Protein AF-A0A538HRR6-F1 (afdb_monomer)

Secondary structure (DSSP, 8-state):
-PPPPHHHHHHHHHHHHHHHTT-GGGTGGGEEEEEEEEETTEEEEGGGHHHHHHHHHHHEEEEEEEEEEEEE-TTSSEEEEEEEEEEEETTT--EEEEEEEEEEEEETTEEEEEEEEE-GGGSTTS--

Nearest PDB structures (foldseek):
  5yqt-assembly2_B  TM=8.030E-01  e=3.059E-08  Rhodococcus erythropolis
  4xdw-assembly2_F  TM=8.080E-01  e=3.454E-08  Rhodococcus erythropolis
  5jpu-assembly1_B  TM=8.182E-01  e=3.900E-08  Rhodococcus erythropolis
  7f11-assembly1_B  TM=7.559E-01  e=1.036E-06  Aspergillus novofumigatus
  3grd-assembly1_B  TM=8.374E-01  e=4.187E-06  Bacillus cereus ATCC 10987

Mean predicted aligned error: 3.14 Å

Structure (mmCIF, N/CA/C/O backbone):
data_AF-A0A538HRR6-F1
#
_entry.id   AF-A0A538HRR6-F1
#
loop_
_atom_site.group_PDB
_atom_site.id
_atom_site.type_symbol
_atom_site.label_atom_id
_atom_site.label_alt_id
_atom_site.label_comp_id
_atom_site.label_asym_id
_atom_site.label_entity_id
_atom_site.label_seq_id
_atom_site.pdbx_PDB_ins_code
_atom_site.Cartn_x
_atom_site.Cartn_y
_atom_site.Cartn_z
_atom_site.occupancy
_atom_site.B_iso_or_equiv
_atom_site.auth_seq_id
_atom_site.auth_comp_id
_atom_site.auth_asym_id
_atom_site.auth_atom_id
_atom_site.pdbx_PDB_model_num
ATOM 1 N N . MET A 1 1 ? -5.800 20.931 14.923 1.00 47.25 1 MET A N 1
ATOM 2 C CA . MET A 1 1 ? -5.460 19.724 14.147 1.00 47.25 1 MET A CA 1
ATOM 3 C C . MET A 1 1 ? -4.913 18.740 15.154 1.00 47.25 1 MET A C 1
ATOM 5 O O . MET A 1 1 ? -4.005 19.128 15.873 1.00 47.25 1 MET A O 1
ATOM 9 N N . SER A 1 2 ? -5.548 17.582 15.332 1.00 56.97 2 SER A N 1
ATOM 10 C CA . SER A 1 2 ? -4.973 16.547 16.198 1.00 56.97 2 SER A CA 1
ATOM 11 C C . SER A 1 2 ? -3.734 15.999 15.504 1.00 56.97 2 SER A C 1
ATOM 13 O O . SER A 1 2 ? -3.811 15.696 14.314 1.00 56.97 2 SER A O 1
ATOM 15 N N . ASP A 1 3 ? -2.624 15.889 16.227 1.00 85.25 3 ASP A N 1
ATOM 16 C CA . ASP A 1 3 ? -1.460 15.148 15.750 1.00 85.25 3 ASP A CA 1
ATOM 17 C C . ASP A 1 3 ? -1.881 13.693 15.488 1.00 85.25 3 ASP A C 1
ATOM 19 O O . ASP A 1 3 ? -2.652 13.112 16.264 1.00 85.25 3 ASP A O 1
ATOM 23 N N . VAL A 1 4 ? -1.428 13.120 14.371 1.00 94.06 4 VAL A N 1
ATOM 24 C CA . VAL A 1 4 ? -1.672 11.708 14.049 1.00 94.06 4 VAL A CA 1
ATOM 25 C C . VAL A 1 4 ? -0.948 10.847 15.091 1.00 94.06 4 VAL A C 1
ATOM 27 O O . VAL A 1 4 ? 0.241 11.067 15.327 1.00 94.06 4 VAL A O 1
ATOM 30 N N . PRO A 1 5 ? -1.619 9.869 15.728 1.00 95.12 5 PRO A N 1
ATOM 31 C CA . PRO A 1 5 ? -0.979 8.993 16.702 1.00 95.12 5 PRO A CA 1
ATOM 32 C C . PRO A 1 5 ? 0.222 8.244 16.111 1.00 95.12 5 PRO A C 1
ATOM 34 O O . PRO A 1 5 ? 0.151 7.736 14.993 1.00 95.12 5 PRO A O 1
ATOM 37 N N . GLN A 1 6 ? 1.298 8.101 16.891 1.00 95.81 6 GLN A N 1
ATOM 38 C CA . GLN A 1 6 ? 2.522 7.420 16.446 1.00 95.81 6 GLN A CA 1
ATOM 39 C C . GLN A 1 6 ? 2.259 5.985 15.966 1.00 95.81 6 GLN A C 1
ATOM 41 O O . GLN A 1 6 ? 2.827 5.564 14.971 1.00 95.81 6 GLN A O 1
ATOM 46 N N . GLU A 1 7 ? 1.342 5.258 16.608 1.00 96.25 7 GLU A N 1
ATOM 47 C CA . GLU A 1 7 ? 0.948 3.900 16.204 1.00 96.25 7 GLU A CA 1
ATOM 48 C C . GLU A 1 7 ? 0.404 3.818 14.765 1.00 96.25 7 GLU A C 1
ATOM 50 O O . GLU A 1 7 ? 0.623 2.816 14.085 1.00 96.25 7 GLU A O 1
ATOM 55 N N . ILE A 1 8 ? -0.259 4.880 14.287 1.00 98.06 8 ILE A N 1
ATOM 56 C CA . ILE A 1 8 ? -0.747 4.986 12.907 1.00 98.06 8 ILE A CA 1
ATOM 57 C C . ILE A 1 8 ? 0.422 5.263 11.966 1.00 98.06 8 ILE A C 1
ATOM 59 O O . ILE A 1 8 ? 0.532 4.614 10.931 1.00 98.06 8 ILE A O 1
ATOM 63 N N . LEU A 1 9 ? 1.322 6.176 12.337 1.00 97.88 9 LEU A N 1
ATOM 64 C CA . LEU A 1 9 ? 2.524 6.459 11.546 1.00 97.88 9 LEU A CA 1
ATOM 65 C C . LEU A 1 9 ? 3.407 5.211 11.407 1.00 97.88 9 LEU A C 1
ATOM 67 O O . LEU A 1 9 ? 3.881 4.913 10.314 1.00 97.88 9 LEU A O 1
ATOM 71 N N . ASP A 1 10 ? 3.562 4.444 12.485 1.00 98.19 10 ASP A N 1
ATOM 72 C CA . ASP A 1 10 ? 4.335 3.206 12.484 1.00 98.19 10 ASP A CA 1
ATOM 73 C C . ASP A 1 10 ? 3.663 2.114 11.635 1.00 98.19 10 ASP A C 1
ATOM 75 O O . ASP A 1 10 ? 4.361 1.327 10.998 1.00 98.19 10 ASP A O 1
ATOM 79 N N . LEU A 1 11 ? 2.324 2.038 11.626 1.00 98.56 11 LEU A N 1
ATOM 80 C CA . LEU A 1 11 ? 1.578 1.143 10.732 1.00 98.56 11 LEU A CA 1
ATOM 81 C C . LEU A 1 11 ? 1.849 1.509 9.272 1.00 98.56 11 LEU A C 1
ATOM 83 O O . LEU A 1 11 ? 2.204 0.63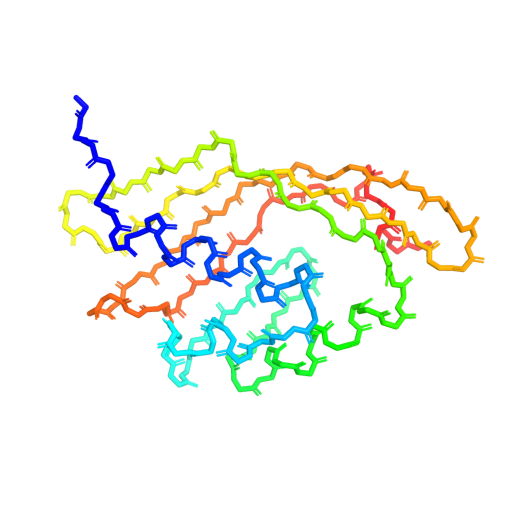3 8.486 1.00 98.56 11 LEU A O 1
ATOM 87 N N . VAL A 1 12 ? 1.741 2.791 8.915 1.00 98.62 12 VAL A N 1
ATOM 88 C CA . VAL A 1 12 ? 1.991 3.259 7.543 1.00 98.62 12 VAL A CA 1
ATOM 89 C C . VAL A 1 12 ? 3.437 2.983 7.117 1.00 98.62 12 VAL A C 1
ATOM 91 O O . VAL A 1 12 ? 3.646 2.451 6.027 1.00 98.62 12 VAL A O 1
ATOM 94 N N . ASP A 1 13 ? 4.431 3.256 7.973 1.00 98.56 13 ASP A N 1
ATOM 95 C CA . ASP A 1 13 ? 5.835 2.939 7.666 1.00 98.56 13 ASP A CA 1
ATOM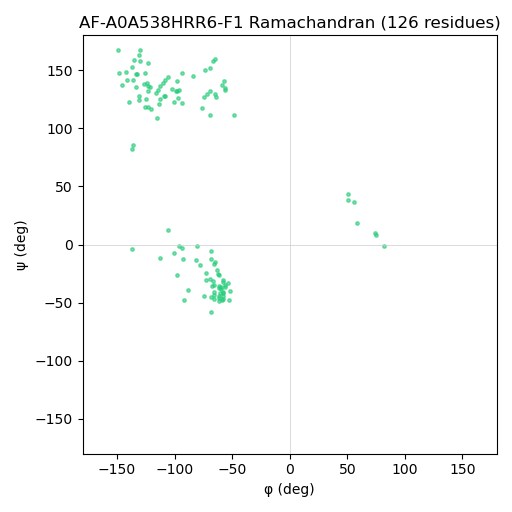 96 C C . ASP A 1 13 ? 6.038 1.431 7.481 1.00 98.56 13 ASP A C 1
ATOM 98 O O . ASP A 1 13 ? 6.623 1.026 6.481 1.00 98.56 13 ASP A O 1
ATOM 102 N N . ARG A 1 14 ? 5.495 0.573 8.357 1.00 98.62 14 ARG A N 1
ATOM 103 C CA . ARG A 1 14 ? 5.606 -0.887 8.183 1.00 98.62 14 ARG A CA 1
ATOM 104 C C . ARG A 1 14 ? 5.026 -1.362 6.856 1.00 98.62 14 ARG A C 1
ATOM 106 O O . ARG A 1 14 ? 5.655 -2.202 6.213 1.00 98.62 14 ARG A O 1
ATOM 113 N N . GLN A 1 15 ? 3.879 -0.825 6.430 1.00 98.69 15 GLN A N 1
ATOM 114 C CA . GLN A 1 15 ? 3.304 -1.167 5.127 1.00 98.69 15 GLN A CA 1
ATOM 115 C C . GLN A 1 15 ? 4.200 -0.684 3.979 1.00 98.69 15 GLN A C 1
ATOM 117 O O . GLN A 1 15 ? 4.536 -1.482 3.108 1.00 98.69 15 GLN A O 1
ATOM 122 N N . ALA A 1 16 ? 4.687 0.560 4.008 1.00 98.50 16 ALA A N 1
ATOM 123 C CA . ALA A 1 16 ? 5.620 1.059 2.994 1.00 98.50 16 ALA A CA 1
ATOM 124 C C . ALA A 1 16 ? 6.901 0.200 2.917 1.00 98.50 16 ALA A C 1
ATOM 126 O O . ALA A 1 16 ? 7.300 -0.247 1.841 1.00 98.50 16 ALA A O 1
ATOM 127 N N . ARG A 1 17 ? 7.514 -0.120 4.066 1.00 98.56 17 ARG A N 1
ATOM 128 C CA . ARG A 1 17 ? 8.730 -0.949 4.135 1.00 98.56 17 ARG A CA 1
ATOM 129 C C . ARG A 1 17 ? 8.504 -2.383 3.687 1.00 98.56 17 ARG A C 1
ATOM 131 O O . ARG A 1 17 ? 9.420 -2.966 3.109 1.00 98.56 17 ARG A O 1
ATOM 138 N N . ALA A 1 18 ? 7.333 -2.952 3.961 1.00 98.31 18 ALA A N 1
ATOM 139 C CA . ALA A 1 18 ? 6.975 -4.290 3.510 1.00 98.31 18 ALA A CA 1
ATOM 140 C C . ALA A 1 18 ? 7.043 -4.395 1.981 1.00 98.31 18 ALA A C 1
ATOM 142 O O . ALA A 1 18 ? 7.630 -5.345 1.455 1.00 98.31 18 ALA A O 1
ATOM 143 N N . TRP A 1 19 ? 6.512 -3.387 1.285 1.00 97.94 19 TRP A N 1
ATOM 144 C CA . TRP A 1 19 ? 6.596 -3.288 -0.166 1.00 97.94 19 TRP A CA 1
ATOM 145 C C . TRP A 1 19 ? 8.028 -3.019 -0.631 1.00 97.94 19 TRP A C 1
ATOM 147 O O . TRP A 1 19 ? 8.579 -3.852 -1.337 1.00 97.94 19 TRP A O 1
ATOM 157 N N . GLU A 1 20 ? 8.685 -1.942 -0.191 1.00 98.38 20 GLU A N 1
ATOM 158 C CA . GLU A 1 20 ? 10.041 -1.583 -0.658 1.00 98.38 20 GLU A CA 1
ATOM 159 C C . GLU A 1 20 ? 11.078 -2.711 -0.509 1.00 98.38 20 GLU A C 1
ATOM 161 O O . GLU A 1 20 ? 12.019 -2.817 -1.296 1.00 98.38 20 GLU A O 1
ATOM 166 N N . ARG A 1 21 ? 10.941 -3.542 0.532 1.00 98.00 21 ARG A N 1
ATOM 167 C CA . ARG A 1 21 ? 11.908 -4.600 0.862 1.00 98.00 21 ARG A CA 1
ATOM 168 C C . ARG A 1 21 ? 11.529 -5.971 0.326 1.00 98.00 21 ARG A C 1
ATOM 170 O O . ARG A 1 21 ? 12.294 -6.910 0.541 1.00 98.00 21 ARG A O 1
ATOM 177 N N . ASN A 1 22 ? 10.383 -6.097 -0.345 1.00 97.88 22 ASN A N 1
ATOM 178 C CA . ASN A 1 22 ? 9.804 -7.389 -0.700 1.00 97.88 22 ASN A CA 1
ATOM 179 C C . ASN A 1 22 ? 9.706 -8.334 0.521 1.00 97.88 22 ASN A C 1
ATOM 181 O O . ASN A 1 22 ? 10.076 -9.507 0.454 1.00 97.88 22 ASN A O 1
ATOM 185 N N . ASP A 1 23 ? 9.267 -7.796 1.664 1.00 98.06 23 ASP A N 1
ATOM 186 C CA . ASP A 1 23 ? 9.179 -8.511 2.941 1.00 98.06 23 ASP A CA 1
ATOM 187 C C . ASP A 1 23 ? 7.865 -8.177 3.650 1.00 98.06 23 ASP A C 1
ATOM 189 O O . ASP A 1 23 ? 7.792 -7.340 4.555 1.00 98.06 23 ASP A O 1
ATOM 193 N N . PHE A 1 24 ? 6.799 -8.864 3.239 1.00 97.94 24 PHE A N 1
ATOM 194 C CA . PHE A 1 24 ? 5.476 -8.634 3.811 1.00 97.94 24 PHE A CA 1
ATOM 195 C C . PHE A 1 24 ? 5.377 -9.011 5.298 1.00 97.94 24 PHE A C 1
ATOM 197 O O . PHE A 1 24 ? 4.463 -8.554 5.982 1.00 97.94 24 PHE A O 1
ATOM 204 N N . ALA A 1 25 ? 6.329 -9.772 5.855 1.00 98.00 25 ALA A N 1
ATOM 205 C CA . ALA A 1 25 ? 6.315 -10.099 7.280 1.00 98.00 25 ALA A CA 1
ATOM 206 C C . ALA A 1 25 ? 6.427 -8.849 8.173 1.00 98.00 25 ALA A C 1
ATOM 208 O O . ALA A 1 25 ? 5.927 -8.866 9.298 1.00 98.00 25 ALA A O 1
ATOM 209 N N . LEU A 1 26 ? 7.015 -7.758 7.662 1.00 98.00 26 LEU A N 1
ATOM 210 C CA . LEU A 1 26 ? 7.101 -6.472 8.359 1.00 98.00 26 LEU A CA 1
ATOM 211 C C . LEU A 1 26 ? 5.724 -5.869 8.660 1.00 98.00 26 LEU A C 1
ATOM 213 O O . LEU A 1 26 ? 5.557 -5.255 9.709 1.00 98.00 26 LEU A O 1
ATOM 217 N N . GLY A 1 27 ? 4.756 -6.049 7.759 1.00 97.31 27 GLY A N 1
ATOM 218 C CA . GLY A 1 27 ? 3.422 -5.449 7.843 1.00 97.31 27 GLY A CA 1
ATOM 219 C C . GLY A 1 27 ? 2.290 -6.448 8.082 1.00 97.31 27 GLY A C 1
ATOM 220 O O . GLY A 1 27 ? 1.183 -6.034 8.413 1.00 97.31 27 GLY A O 1
ATOM 221 N N . ALA A 1 28 ? 2.539 -7.755 7.9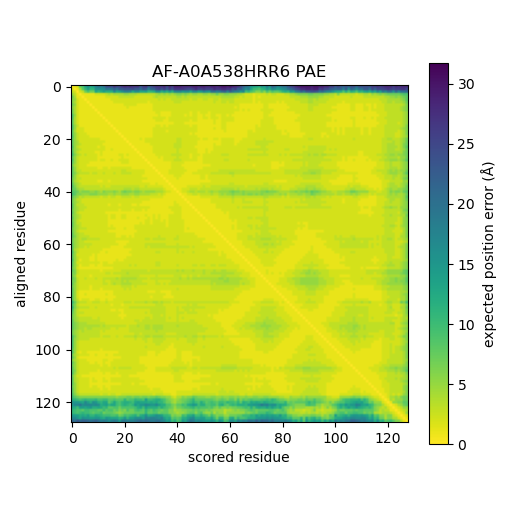55 1.00 97.88 28 ALA A N 1
ATOM 222 C CA . ALA A 1 28 ? 1.506 -8.792 8.034 1.00 97.88 28 ALA A CA 1
ATOM 223 C C . ALA A 1 28 ? 0.700 -8.742 9.340 1.00 97.88 2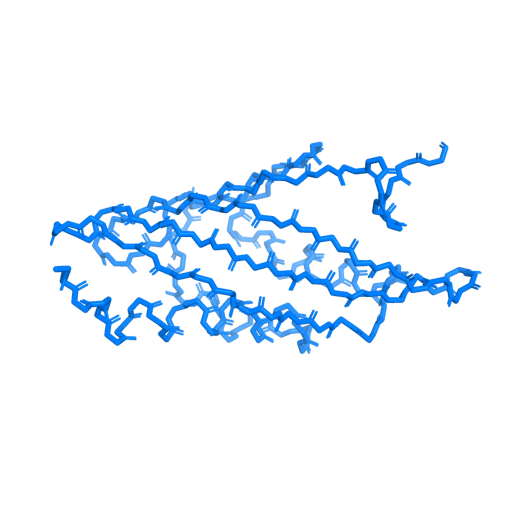8 ALA A C 1
ATOM 225 O O . ALA A 1 28 ? -0.504 -8.986 9.345 1.00 97.88 28 ALA A O 1
ATOM 226 N N . GLY A 1 29 ? 1.358 -8.387 10.447 1.00 98.06 29 GLY A N 1
ATOM 227 C CA . GLY A 1 29 ? 0.716 -8.267 11.751 1.00 98.06 29 GLY A CA 1
ATOM 228 C C . GLY A 1 29 ? -0.311 -7.139 11.844 1.00 98.06 29 GLY A C 1
ATOM 229 O O . GLY A 1 29 ? -1.111 -7.165 12.774 1.00 98.06 29 GLY A O 1
ATOM 230 N N . ASP A 1 30 ? -0.318 -6.170 10.930 1.00 98.62 30 ASP A N 1
ATOM 231 C CA . ASP A 1 30 ? -1.255 -5.043 10.958 1.00 98.62 30 ASP A CA 1
ATOM 232 C C . ASP A 1 30 ? -2.631 -5.402 10.382 1.00 98.62 30 ASP A C 1
ATOM 234 O O . ASP A 1 30 ? -3.584 -4.668 10.609 1.00 98.62 30 ASP A O 1
ATOM 238 N N . TRP A 1 31 ? -2.771 -6.531 9.687 1.00 98.75 31 TRP A N 1
ATOM 239 C CA . TRP A 1 31 ? -3.997 -6.904 8.979 1.00 98.75 31 TRP A CA 1
ATOM 240 C C . TRP A 1 31 ? -4.930 -7.781 9.814 1.00 98.75 31 TRP A C 1
ATOM 242 O O . TRP A 1 31 ? -4.491 -8.610 10.616 1.00 98.75 31 TRP A O 1
ATOM 252 N N . LEU A 1 32 ? -6.237 -7.631 9.593 1.00 98.69 32 LEU A N 1
ATOM 253 C CA . LEU A 1 32 ? -7.196 -8.667 9.966 1.00 98.69 32 LEU A CA 1
ATOM 254 C C . LEU A 1 32 ? -7.024 -9.906 9.067 1.00 98.69 32 LEU A C 1
ATOM 256 O O . LEU A 1 32 ? -6.637 -9.763 7.905 1.00 98.69 32 LEU A O 1
ATOM 260 N N . PRO A 1 33 ? -7.355 -11.121 9.552 1.00 98.00 33 PRO A N 1
ATOM 261 C CA . PRO A 1 33 ? -7.273 -12.340 8.742 1.00 98.00 33 PRO A CA 1
ATOM 262 C C . PRO A 1 33 ? -8.113 -12.303 7.457 1.00 98.00 33 PRO A C 1
ATOM 264 O O . PRO A 1 33 ? -7.755 -12.946 6.474 1.00 98.00 33 PRO A O 1
ATOM 267 N N . ASP A 1 34 ? -9.224 -11.569 7.479 1.00 97.81 34 ASP A N 1
ATOM 268 C CA . ASP A 1 34 ? -10.153 -11.347 6.370 1.00 97.81 34 ASP A CA 1
ATOM 269 C C . ASP A 1 34 ? -10.030 -9.943 5.758 1.00 97.81 34 ASP A C 1
ATOM 271 O O . ASP A 1 34 ? -10.884 -9.539 4.969 1.00 97.81 34 ASP A O 1
ATOM 275 N N . GLY A 1 35 ? -8.971 -9.204 6.104 1.00 98.62 35 GLY A N 1
ATOM 276 C CA . GLY A 1 35 ? -8.710 -7.889 5.538 1.00 98.62 35 GLY A CA 1
ATOM 277 C C . GLY A 1 35 ? -8.424 -7.948 4.037 1.00 98.62 35 GLY A C 1
ATOM 278 O O . GLY A 1 35 ? -8.037 -8.987 3.496 1.00 98.62 35 GLY A O 1
ATOM 279 N N . GLU A 1 36 ? -8.590 -6.820 3.353 1.00 98.62 36 GLU A N 1
ATOM 280 C CA . GLU A 1 36 ? -8.403 -6.751 1.902 1.00 98.62 36 GLU A CA 1
ATOM 281 C C . GLU A 1 36 ? -7.723 -5.468 1.424 1.00 98.62 36 GLU A C 1
ATOM 283 O O . GLU A 1 36 ? -8.003 -4.372 1.913 1.00 98.62 36 GLU A O 1
ATOM 288 N N . LEU A 1 37 ? -6.858 -5.619 0.423 1.00 98.62 37 LEU A N 1
ATOM 289 C CA . LEU A 1 37 ? -6.321 -4.531 -0.380 1.00 98.62 37 LEU A CA 1
ATOM 290 C C . LEU A 1 37 ? -7.122 -4.425 -1.676 1.00 98.62 37 LEU A C 1
ATOM 292 O O . LEU A 1 37 ? -7.359 -5.423 -2.362 1.00 98.62 37 LEU A O 1
ATOM 296 N N . VAL A 1 38 ? -7.532 -3.212 -2.023 1.00 98.19 38 VAL A N 1
ATOM 297 C CA . VAL A 1 38 ? -8.199 -2.895 -3.283 1.00 98.19 38 VAL A CA 1
ATOM 298 C C . VAL A 1 38 ? -7.420 -1.784 -3.963 1.00 98.19 38 VAL A C 1
ATOM 300 O O . VAL A 1 38 ? -7.251 -0.716 -3.387 1.00 98.19 38 VAL A O 1
ATOM 303 N N . ALA A 1 39 ? -7.013 -2.027 -5.198 1.00 95.25 39 ALA A N 1
ATOM 304 C CA . ALA A 1 39 ? -6.339 -1.062 -6.053 1.00 95.25 39 ALA A CA 1
ATOM 305 C C . ALA A 1 39 ? -7.047 -1.025 -7.420 1.00 95.25 39 ALA A C 1
ATOM 307 O O . ALA A 1 39 ? -7.863 -1.909 -7.719 1.00 95.25 39 ALA A O 1
ATOM 308 N N . PRO A 1 40 ? -6.779 -0.034 -8.283 1.00 92.19 40 PRO A N 1
ATOM 309 C CA . PRO A 1 40 ? -7.246 -0.041 -9.663 1.00 92.19 40 PRO A CA 1
ATOM 310 C C . PRO A 1 40 ? -6.968 -1.385 -10.363 1.00 92.19 40 PRO A C 1
ATOM 312 O O . PRO A 1 40 ? -5.830 -1.755 -10.624 1.00 92.19 40 PRO A O 1
ATOM 315 N N . GLY A 1 41 ? -8.031 -2.137 -10.664 1.00 87.38 41 GLY A N 1
ATOM 316 C CA . GLY A 1 41 ? -7.947 -3.430 -11.356 1.00 87.38 41 GLY A CA 1
ATOM 317 C C . GLY A 1 41 ? -7.598 -4.644 -10.483 1.00 87.38 41 GLY A C 1
ATOM 318 O O . GLY A 1 41 ? -7.606 -5.758 -11.006 1.00 87.38 41 GLY A O 1
ATOM 319 N N . ALA A 1 42 ? -7.360 -4.473 -9.179 1.00 91.38 42 ALA A N 1
ATOM 320 C CA . ALA A 1 42 ? -6.963 -5.558 -8.283 1.00 91.38 42 ALA A CA 1
ATOM 321 C C . ALA A 1 42 ? -7.753 -5.571 -6.964 1.00 91.38 42 ALA A C 1
ATOM 323 O O . ALA A 1 42 ? -8.126 -4.540 -6.403 1.00 91.38 42 ALA A O 1
ATOM 324 N N . ARG A 1 43 ? -7.989 -6.779 -6.450 1.00 97.25 43 ARG A N 1
ATOM 325 C CA . ARG A 1 43 ? -8.486 -7.027 -5.093 1.00 97.25 43 ARG A CA 1
ATOM 326 C C . ARG A 1 43 ? -7.749 -8.233 -4.531 1.00 97.25 43 ARG A C 1
ATOM 328 O O . ARG A 1 43 ? -7.798 -9.305 -5.132 1.00 97.25 43 ARG A O 1
ATOM 335 N N . VAL A 1 44 ? -7.090 -8.055 -3.393 1.00 98.19 44 VAL A N 1
ATOM 336 C CA . VAL A 1 44 ? -6.192 -9.049 -2.797 1.00 98.19 44 VAL A CA 1
ATOM 337 C C . VAL A 1 44 ? -6.550 -9.229 -1.328 1.00 98.19 44 VAL A C 1
ATOM 339 O O . VAL A 1 44 ? -6.583 -8.265 -0.568 1.00 98.19 44 VAL A O 1
ATOM 342 N N . ALA A 1 45 ? -6.836 -10.463 -0.922 1.00 98.38 45 ALA A N 1
ATOM 343 C CA . ALA A 1 45 ? -7.084 -10.784 0.480 1.00 98.38 45 ALA A CA 1
ATOM 344 C C . ALA A 1 45 ? -5.770 -10.763 1.277 1.00 98.38 45 ALA A C 1
ATOM 346 O O . ALA A 1 45 ? -4.715 -11.111 0.746 1.00 98.38 45 ALA A O 1
ATOM 347 N N . ALA A 1 46 ? -5.823 -10.423 2.565 1.00 98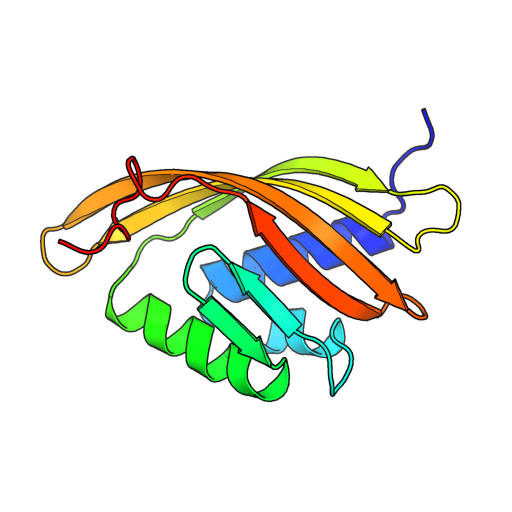.31 46 ALA A N 1
ATOM 348 C CA . ALA A 1 46 ? -4.640 -10.322 3.419 1.00 98.31 46 ALA A CA 1
ATOM 349 C C . ALA A 1 46 ? -3.725 -11.571 3.399 1.00 98.31 46 ALA A C 1
ATOM 351 O O . ALA A 1 46 ? -2.506 -11.400 3.312 1.00 98.31 46 ALA A O 1
ATOM 352 N N . PRO A 1 47 ? -4.246 -12.820 3.387 1.00 97.69 47 PRO A N 1
ATOM 353 C CA . PRO A 1 47 ? -3.407 -14.018 3.275 1.00 97.69 47 PRO A CA 1
ATOM 354 C C . PRO A 1 47 ? -2.611 -14.124 1.963 1.00 97.69 47 PRO A C 1
ATOM 356 O O . PRO A 1 47 ? -1.606 -14.831 1.914 1.00 97.69 47 PRO A O 1
ATOM 359 N N . ASP A 1 48 ? -3.046 -13.432 0.909 1.00 98.31 48 ASP A N 1
ATOM 360 C CA . ASP A 1 48 ? -2.416 -13.432 -0.412 1.00 98.31 48 ASP A CA 1
ATOM 361 C C . ASP A 1 48 ? -1.396 -12.298 -0.604 1.00 98.31 48 ASP A C 1
ATOM 363 O O . ASP A 1 48 ? -0.610 -12.345 -1.552 1.00 98.31 48 ASP A O 1
ATOM 367 N N . LEU A 1 49 ? -1.348 -11.302 0.288 1.00 98.25 49 LEU A N 1
ATOM 368 C CA . LEU A 1 49 ? -0.514 -10.107 0.105 1.00 98.25 49 LEU A CA 1
ATOM 369 C C . LEU A 1 49 ? 0.984 -10.414 0.022 1.00 98.25 49 LEU A C 1
ATOM 371 O O . LEU A 1 49 ? 1.681 -9.831 -0.801 1.00 98.25 49 LEU A O 1
ATOM 375 N N . ALA A 1 50 ? 1.491 -11.380 0.793 1.00 98.00 50 ALA A N 1
ATOM 376 C CA . ALA A 1 50 ? 2.898 -11.778 0.697 1.00 98.00 50 ALA A CA 1
ATOM 377 C C . ALA A 1 50 ? 3.267 -12.292 -0.708 1.00 98.00 50 ALA A C 1
ATOM 379 O O . ALA A 1 50 ? 4.353 -12.006 -1.223 1.00 98.00 50 ALA A O 1
ATOM 380 N N . ARG A 1 51 ? 2.348 -13.037 -1.338 1.00 98.00 51 ARG A N 1
ATOM 381 C CA . ARG A 1 51 ? 2.505 -13.494 -2.720 1.00 98.00 51 ARG A CA 1
ATOM 382 C C . ARG A 1 51 ? 2.431 -12.307 -3.672 1.00 98.00 51 ARG A C 1
ATOM 384 O O . ARG A 1 51 ? 3.286 -12.214 -4.541 1.00 98.00 51 ARG A O 1
ATOM 391 N N . GLU A 1 52 ? 1.467 -11.410 -3.494 1.00 97.38 52 GLU A N 1
ATOM 392 C CA . GLU A 1 52 ? 1.298 -10.236 -4.357 1.00 97.38 52 GLU A CA 1
ATOM 393 C C . GLU A 1 52 ? 2.538 -9.333 -4.368 1.00 97.38 52 GLU A C 1
ATOM 395 O O . GLU A 1 52 ? 3.063 -9.026 -5.436 1.00 97.38 52 GLU A O 1
ATOM 400 N N . VAL A 1 53 ? 3.086 -9.009 -3.192 1.00 97.25 53 VAL A N 1
ATOM 401 C CA . VAL A 1 53 ? 4.329 -8.229 -3.064 1.00 97.25 53 VAL A CA 1
ATOM 402 C C . VAL A 1 53 ? 5.485 -8.927 -3.793 1.00 97.25 53 VAL A C 1
ATOM 404 O O . VAL A 1 53 ? 6.252 -8.285 -4.513 1.00 97.25 53 VAL A O 1
ATOM 407 N N . THR A 1 54 ? 5.580 -10.256 -3.679 1.00 97.62 54 THR A N 1
ATOM 408 C CA . THR A 1 54 ? 6.605 -11.039 -4.387 1.00 97.62 54 THR A CA 1
ATOM 409 C C . THR A 1 54 ? 6.415 -11.006 -5.904 1.00 97.62 54 THR A C 1
ATOM 411 O O . THR A 1 54 ? 7.393 -10.864 -6.639 1.00 97.62 54 THR A O 1
ATOM 414 N N . GLU A 1 55 ? 5.181 -11.150 -6.392 1.00 96.25 55 GLU A N 1
ATOM 415 C CA . GLU A 1 55 ? 4.868 -11.099 -7.824 1.00 96.25 55 GLU A CA 1
ATOM 416 C C . GLU A 1 55 ? 5.139 -9.706 -8.408 1.00 96.25 55 GLU A C 1
ATOM 418 O O . GLU A 1 55 ? 5.761 -9.608 -9.467 1.00 96.25 55 GLU A O 1
ATOM 423 N N . PHE A 1 56 ? 4.799 -8.634 -7.686 1.00 95.75 56 PHE A N 1
ATOM 424 C CA . PHE A 1 56 ? 5.145 -7.261 -8.063 1.00 95.75 56 PHE A CA 1
ATOM 425 C C . PHE A 1 56 ? 6.655 -7.116 -8.323 1.00 95.75 56 PHE A C 1
ATOM 427 O O . PHE A 1 56 ? 7.080 -6.646 -9.382 1.00 95.75 56 PHE A O 1
ATOM 434 N N . HIS A 1 57 ? 7.496 -7.630 -7.420 1.00 97.44 57 HIS A N 1
ATOM 435 C CA . HIS A 1 57 ? 8.958 -7.544 -7.54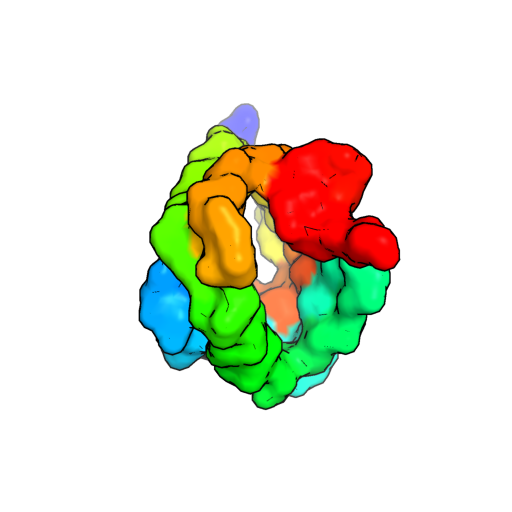1 1.00 97.44 57 HIS A CA 1
ATOM 436 C C . HIS A 1 57 ? 9.559 -8.377 -8.685 1.00 97.44 57 HIS A C 1
ATOM 438 O O . HIS A 1 57 ? 10.728 -8.179 -9.046 1.00 97.44 57 HIS A O 1
ATOM 444 N N . ARG A 1 58 ? 8.792 -9.290 -9.298 1.00 97.38 58 ARG A N 1
ATOM 445 C CA . ARG A 1 58 ? 9.219 -9.978 -10.530 1.00 97.38 58 ARG A CA 1
ATOM 446 C C . ARG A 1 58 ? 9.170 -9.068 -11.747 1.00 97.38 58 ARG A C 1
ATOM 448 O O . ARG A 1 58 ? 9.979 -9.249 -12.655 1.00 97.38 58 ARG A O 1
ATOM 455 N N . SER A 1 59 ? 8.256 -8.104 -11.755 1.00 96.00 59 SER A N 1
ATOM 456 C CA . SER A 1 59 ? 8.060 -7.156 -12.857 1.00 96.00 59 SER A CA 1
ATOM 457 C C . SER A 1 59 ? 8.763 -5.825 -12.605 1.00 96.00 59 SER A C 1
ATOM 459 O O . SER A 1 59 ? 9.179 -5.156 -13.553 1.00 96.00 59 SER A O 1
ATOM 461 N N . TYR A 1 60 ? 8.961 -5.473 -11.336 1.00 97.12 60 TYR A N 1
ATOM 462 C CA . TYR A 1 60 ? 9.422 -4.157 -10.919 1.00 97.12 60 TYR A CA 1
ATOM 463 C C . TYR A 1 60 ? 10.610 -4.222 -9.945 1.00 97.12 60 TYR A C 1
ATOM 465 O O . TYR A 1 60 ? 10.888 -5.246 -9.317 1.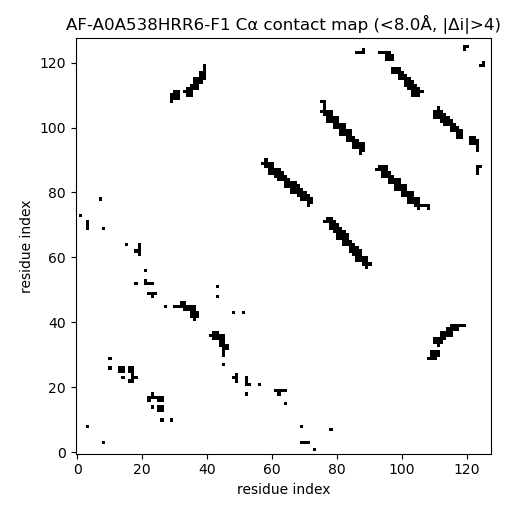00 97.12 60 TYR A O 1
ATOM 473 N N . THR A 1 61 ? 11.378 -3.138 -9.871 1.00 97.94 61 THR A N 1
ATOM 474 C CA . THR A 1 61 ? 12.564 -2.991 -9.016 1.00 97.94 61 THR A CA 1
ATOM 475 C C . THR A 1 61 ? 12.745 -1.544 -8.588 1.00 97.94 61 THR A C 1
ATOM 477 O O . THR A 1 61 ? 12.125 -0.648 -9.153 1.00 97.94 61 THR A O 1
ATOM 480 N N . ASP A 1 62 ? 13.627 -1.318 -7.616 1.00 97.62 62 ASP A N 1
ATOM 481 C CA . ASP A 1 62 ? 13.995 0.019 -7.135 1.00 97.62 62 ASP A CA 1
ATOM 482 C C . ASP A 1 62 ? 12.771 0.826 -6.672 1.00 97.62 62 ASP A C 1
ATOM 484 O O . ASP A 1 62 ? 12.684 2.036 -6.915 1.00 97.62 62 ASP A O 1
ATOM 488 N N . LEU A 1 63 ? 11.815 0.119 -6.053 1.00 98.19 63 LEU A N 1
ATOM 489 C CA . LEU A 1 63 ? 10.623 0.699 -5.454 1.00 98.19 63 LEU A CA 1
ATOM 490 C C . LEU A 1 63 ? 11.036 1.603 -4.292 1.00 98.19 63 LEU A C 1
ATOM 492 O O . LEU A 1 63 ? 11.754 1.173 -3.389 1.00 98.19 63 LEU A O 1
ATOM 496 N N . VAL A 1 64 ? 10.565 2.843 -4.327 1.00 98.25 64 VAL A N 1
ATOM 497 C CA . VAL A 1 64 ? 10.723 3.822 -3.253 1.00 98.25 64 VAL A CA 1
ATOM 498 C C . VAL A 1 64 ? 9.360 4.421 -2.971 1.00 98.25 64 VAL A C 1
ATOM 500 O O . 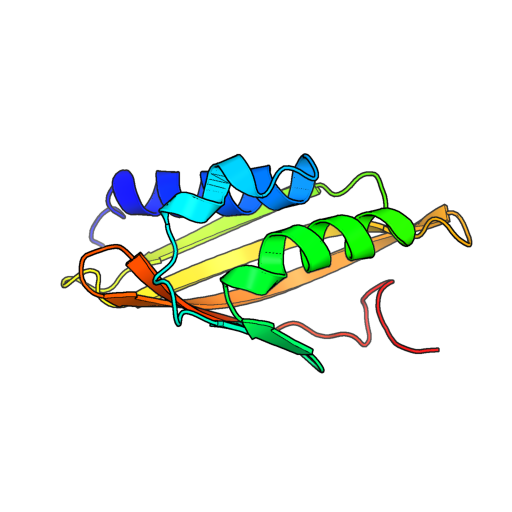VAL A 1 64 ? 8.712 4.902 -3.898 1.00 98.25 64 VAL A O 1
ATOM 503 N N . VAL A 1 65 ? 8.949 4.417 -1.707 1.00 98.38 65 VAL A N 1
ATOM 504 C CA . VAL A 1 65 ? 7.686 4.997 -1.250 1.00 98.38 65 VAL A CA 1
ATOM 505 C C . VAL A 1 65 ? 7.979 6.253 -0.434 1.00 98.38 65 VAL A C 1
ATOM 507 O O . VAL A 1 65 ? 8.756 6.236 0.521 1.00 98.38 65 VAL A O 1
ATOM 510 N N . THR A 1 66 ? 7.330 7.358 -0.790 1.00 98.50 66 THR A N 1
ATOM 511 C CA . THR A 1 66 ? 7.397 8.631 -0.070 1.00 98.50 66 THR A CA 1
ATOM 512 C C . THR A 1 66 ? 6.026 8.953 0.505 1.00 98.50 66 THR A C 1
ATOM 514 O O . THR A 1 66 ? 5.110 9.313 -0.225 1.00 98.50 66 THR A O 1
ATOM 517 N N . VAL A 1 67 ? 5.880 8.854 1.826 1.00 98.25 67 VAL A N 1
ATOM 518 C CA . VAL A 1 67 ? 4.645 9.248 2.520 1.00 98.25 67 VAL A CA 1
ATOM 519 C C . VAL A 1 67 ? 4.588 10.774 2.598 1.00 98.25 67 VAL A C 1
ATOM 521 O O . VAL A 1 67 ? 5.451 11.394 3.220 1.00 98.25 67 VAL A O 1
ATOM 524 N N . LEU A 1 68 ? 3.583 11.377 1.964 1.00 98.12 68 LEU A N 1
ATOM 525 C CA . LEU A 1 68 ? 3.410 12.829 1.881 1.00 98.12 68 LEU A CA 1
ATOM 526 C C . LEU A 1 68 ? 2.543 13.350 3.022 1.00 98.12 68 LEU A C 1
ATOM 528 O O . LEU A 1 68 ? 2.908 14.313 3.695 1.00 98.12 68 LEU A O 1
ATOM 532 N N . ASN A 1 69 ? 1.405 12.694 3.251 1.00 98.00 69 ASN A N 1
ATOM 533 C CA . ASN A 1 69 ? 0.459 13.067 4.291 1.00 98.00 69 ASN A CA 1
ATOM 534 C C . ASN A 1 69 ? -0.151 11.830 4.945 1.00 98.00 69 ASN A C 1
ATOM 536 O O . ASN A 1 69 ? -0.382 10.808 4.302 1.00 98.00 69 ASN A O 1
ATOM 540 N N . VAL A 1 70 ? -0.470 11.963 6.231 1.00 98.25 70 VAL A N 1
ATOM 541 C CA . VAL A 1 70 ? -1.284 11.000 6.972 1.00 98.25 70 VAL A CA 1
ATOM 542 C C . VAL A 1 70 ? -2.324 11.781 7.763 1.00 98.25 70 VAL A C 1
ATOM 544 O O . VAL A 1 70 ? -2.014 12.790 8.396 1.00 98.25 70 VAL A O 1
ATOM 547 N N . PHE A 1 71 ? -3.561 11.305 7.737 1.00 96.31 71 PHE A N 1
ATOM 548 C CA . PHE A 1 71 ? -4.689 11.839 8.488 1.00 96.31 71 PHE A CA 1
ATOM 549 C C . PHE A 1 71 ? -5.412 10.680 9.162 1.00 96.31 71 PHE A C 1
ATOM 551 O O . PHE A 1 71 ? -5.506 9.598 8.592 1.00 96.31 71 PHE A O 1
ATOM 558 N N . CYS A 1 72 ? -5.984 10.889 10.343 1.00 96.62 72 CYS A N 1
ATOM 559 C CA . CYS A 1 72 ? -6.846 9.891 10.967 1.00 96.62 72 CYS A CA 1
ATOM 560 C C . CYS A 1 72 ? -8.086 10.540 11.576 1.00 96.62 72 CYS A C 1
ATOM 562 O O . CYS A 1 72 ? -8.069 11.712 11.964 1.00 96.62 72 CYS A O 1
ATOM 564 N N . THR A 1 73 ? -9.170 9.774 11.668 1.00 96.56 73 THR A N 1
ATOM 565 C CA . THR A 1 73 ? -10.345 10.178 12.444 1.00 96.56 73 THR A CA 1
ATOM 566 C C . THR A 1 73 ? -10.017 10.216 13.939 1.00 96.56 73 THR A C 1
ATOM 568 O O . THR A 1 73 ? -9.070 9.578 14.400 1.00 96.56 73 THR A O 1
ATOM 571 N N . GLU A 1 74 ? -10.799 10.969 14.717 1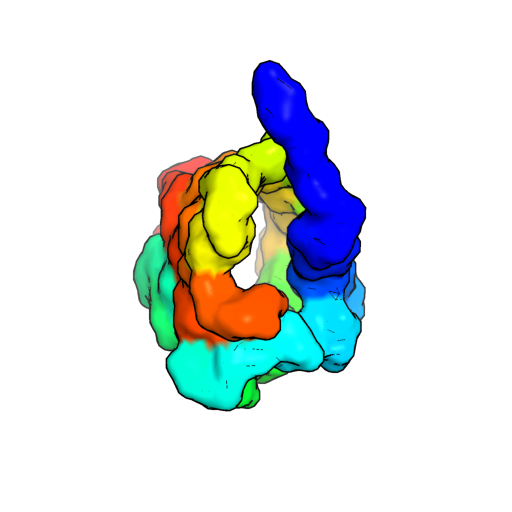.00 94.06 74 GLU A N 1
ATOM 572 C CA . GLU A 1 74 ? -10.604 11.096 16.172 1.00 94.06 74 GLU A CA 1
ATOM 573 C C . GLU A 1 74 ? -10.712 9.741 16.894 1.00 94.06 74 GLU A C 1
ATOM 575 O O . GLU A 1 74 ? -9.940 9.451 17.806 1.00 94.06 74 GLU A O 1
ATOM 580 N N . ASP A 1 75 ? -11.621 8.882 16.428 1.00 95.06 75 ASP A N 1
ATOM 581 C CA . ASP A 1 75 ? -11.820 7.513 16.916 1.00 95.06 75 ASP A CA 1
ATOM 582 C C . ASP A 1 75 ? -10.815 6.497 16.342 1.00 95.06 75 ASP A C 1
ATOM 584 O O . ASP A 1 75 ? -10.866 5.322 16.697 1.00 95.06 75 ASP A O 1
ATOM 588 N N . ARG A 1 76 ? -9.909 6.940 15.456 1.00 95.19 76 ARG A N 1
ATOM 589 C CA . ARG A 1 76 ? -8.883 6.128 14.781 1.00 95.19 76 ARG A CA 1
ATOM 590 C C . ARG A 1 76 ? -9.436 4.960 13.958 1.00 95.19 76 ARG A C 1
ATOM 592 O O . ARG A 1 76 ? -8.687 4.050 13.620 1.00 95.19 76 ARG A O 1
ATOM 599 N N . SER A 1 77 ? -10.721 4.977 13.608 1.00 97.69 77 SER A N 1
ATOM 600 C CA . SER A 1 77 ? -11.333 3.933 12.779 1.00 97.69 77 SER A CA 1
ATOM 601 C C . SER A 1 77 ? -11.010 4.084 11.290 1.00 97.69 77 SER A C 1
ATOM 603 O O . SER A 1 77 ? -11.167 3.130 10.528 1.00 97.69 77 SER A O 1
ATOM 605 N N . LYS A 1 78 ? -10.548 5.264 10.854 1.00 98.25 78 LYS A N 1
ATOM 606 C CA . LYS A 1 78 ? -10.136 5.517 9.470 1.00 98.25 78 LYS A CA 1
ATOM 607 C C . LYS A 1 78 ? -8.835 6.299 9.397 1.00 98.25 78 LYS A C 1
ATOM 609 O O . LYS A 1 78 ? -8.633 7.255 10.150 1.00 98.25 78 LYS A O 1
ATOM 614 N N . VAL A 1 79 ? -8.004 5.932 8.427 1.00 98.56 79 VAL A N 1
ATOM 615 C CA . VAL A 1 79 ? -6.763 6.630 8.076 1.00 98.56 79 VAL A CA 1
ATOM 616 C C . VAL A 1 79 ? -6.825 7.031 6.605 1.00 98.56 79 VAL A C 1
ATOM 618 O O . VAL A 1 79 ? -7.191 6.225 5.754 1.00 98.56 79 VAL A O 1
ATOM 621 N N . GLY A 1 80 ? -6.499 8.286 6.318 1.00 98.56 80 GLY A N 1
ATOM 622 C CA . GLY A 1 80 ? -6.212 8.770 4.973 1.00 98.56 80 GLY A CA 1
ATOM 623 C C . GLY A 1 80 ? -4.705 8.905 4.803 1.00 98.56 80 GLY A C 1
ATOM 624 O O . GLY A 1 80 ? -4.045 9.447 5.689 1.00 98.56 80 GLY A O 1
ATOM 625 N N . ILE A 1 81 ? -4.165 8.416 3.695 1.00 98.75 81 ILE A N 1
ATOM 626 C CA . ILE A 1 81 ? -2.740 8.511 3.371 1.00 98.75 81 ILE A CA 1
ATOM 627 C C . ILE A 1 81 ? -2.630 9.125 1.982 1.00 98.75 81 ILE A C 1
ATOM 629 O O . ILE A 1 81 ? -3.389 8.769 1.085 1.00 98.75 81 ILE A O 1
ATOM 633 N N . GLU A 1 82 ? -1.680 10.029 1.811 1.00 98.44 82 GLU A N 1
ATOM 634 C CA . GLU A 1 82 ? -1.159 10.369 0.493 1.00 98.44 82 GLU A CA 1
ATOM 635 C C . GLU A 1 82 ? 0.281 9.885 0.452 1.00 98.44 82 GLU A C 1
ATOM 637 O O . GLU A 1 82 ? 1.084 10.234 1.328 1.00 98.44 82 GLU A O 1
ATOM 642 N N . TRP A 1 83 ? 0.606 9.071 -0.542 1.00 98.00 83 TRP A N 1
ATOM 643 C CA . TRP A 1 83 ? 1.983 8.695 -0.812 1.00 98.00 83 TRP A CA 1
ATOM 644 C C . TRP A 1 83 ? 2.274 8.768 -2.304 1.00 98.00 83 TRP A C 1
ATOM 646 O O . TRP A 1 83 ? 1.381 8.712 -3.149 1.00 98.00 83 TRP A O 1
ATOM 656 N N . ASP A 1 84 ? 3.552 8.888 -2.599 1.00 97.56 84 ASP A N 1
ATOM 657 C CA . ASP A 1 84 ? 4.098 8.689 -3.924 1.00 97.56 84 ASP A CA 1
ATOM 658 C C . ASP A 1 84 ? 4.874 7.380 -3.912 1.00 97.56 84 ASP A C 1
ATOM 660 O O . ASP A 1 84 ? 5.589 7.097 -2.944 1.00 97.56 84 ASP A O 1
ATOM 664 N N . TRP A 1 85 ? 4.805 6.610 -4.994 1.00 97.06 85 TRP A N 1
ATOM 665 C CA . TRP A 1 85 ? 5.806 5.579 -5.227 1.00 97.06 85 TRP A CA 1
ATOM 666 C C . TRP A 1 85 ? 6.478 5.751 -6.573 1.00 97.06 85 TRP A C 1
ATOM 668 O O . TRP A 1 85 ? 5.856 6.035 -7.597 1.00 97.06 85 TRP A O 1
ATOM 678 N N . GLU A 1 86 ? 7.785 5.544 -6.562 1.00 97.31 86 GLU A N 1
ATOM 679 C CA . GLU A 1 86 ? 8.581 5.463 -7.766 1.00 97.31 86 GLU A CA 1
ATOM 680 C C . GLU A 1 86 ? 9.106 4.053 -7.945 1.00 97.31 86 GLU A C 1
ATOM 682 O O . GLU A 1 86 ? 9.628 3.454 -7.004 1.00 97.31 86 GLU A O 1
ATOM 687 N N . VAL A 1 87 ? 9.038 3.539 -9.168 1.00 97.62 87 VAL A N 1
ATOM 688 C CA . VAL A 1 87 ? 9.474 2.178 -9.453 1.00 97.62 87 VAL A CA 1
ATOM 689 C C . VAL A 1 87 ? 10.030 2.044 -10.863 1.00 97.62 87 VAL A C 1
ATOM 691 O O . VAL A 1 87 ? 9.605 2.732 -11.791 1.00 97.62 87 VAL A O 1
ATOM 694 N N . THR A 1 88 ? 11.003 1.155 -11.030 1.00 97.62 88 THR A N 1
ATOM 695 C CA . THR A 1 88 ? 11.607 0.818 -12.318 1.00 97.62 88 THR A CA 1
ATOM 696 C C . THR A 1 88 ? 11.012 -0.488 -12.843 1.00 97.62 88 THR A C 1
ATOM 698 O O . THR A 1 88 ? 11.112 -1.535 -12.199 1.00 97.62 88 THR A O 1
ATOM 701 N N . ARG A 1 89 ? 10.427 -0.468 -14.043 1.00 97.06 89 ARG A N 1
ATOM 702 C CA . ARG A 1 89 ? 9.958 -1.676 -14.728 1.00 97.06 89 ARG A CA 1
ATOM 703 C C . ARG A 1 89 ? 11.140 -2.464 -15.278 1.00 97.06 89 ARG A C 1
ATOM 705 O O . ARG A 1 89 ? 11.970 -1.943 -16.018 1.00 97.06 89 ARG A O 1
ATOM 712 N N . ARG A 1 90 ? 11.223 -3.750 -14.941 1.00 97.00 90 ARG A N 1
ATOM 713 C CA . ARG A 1 90 ? 12.374 -4.593 -15.298 1.00 97.00 90 ARG A CA 1
ATOM 714 C C . ARG A 1 90 ? 12.476 -4.884 -16.794 1.00 97.00 90 ARG A C 1
ATOM 716 O O . ARG A 1 90 ? 13.583 -5.093 -17.278 1.00 97.00 90 ARG A O 1
ATOM 723 N N . SER A 1 91 ? 11.356 -4.931 -17.517 1.00 96.69 91 SER A N 1
ATOM 724 C CA . SER A 1 91 ? 11.338 -5.337 -18.930 1.00 96.69 91 SER A CA 1
ATOM 725 C C . SER A 1 91 ? 12.054 -4.358 -19.860 1.00 96.69 91 SER A C 1
ATOM 727 O O . SER A 1 91 ? 12.608 -4.781 -20.871 1.00 96.69 91 SER A O 1
ATOM 729 N N . ASP A 1 92 ? 12.035 -3.065 -19.537 1.00 95.50 92 ASP A N 1
ATOM 730 C CA . ASP A 1 92 ? 12.586 -1.993 -20.374 1.00 95.50 92 ASP A CA 1
ATOM 731 C C . ASP A 1 92 ? 13.395 -0.942 -19.600 1.00 95.50 92 ASP A C 1
ATOM 733 O O . ASP A 1 92 ? 13.986 -0.053 -20.211 1.00 95.50 92 ASP A O 1
ATOM 737 N N . GLY A 1 93 ? 13.465 -1.048 -18.271 1.00 96.88 93 GLY A N 1
ATOM 738 C CA . GLY A 1 93 ? 14.225 -0.138 -17.416 1.00 96.88 93 GLY A CA 1
ATOM 739 C C . GLY A 1 93 ? 13.576 1.234 -17.233 1.00 96.88 93 GLY A C 1
ATOM 740 O O . GLY A 1 93 ? 14.222 2.135 -16.700 1.00 96.88 93 GLY A O 1
ATOM 741 N N . VAL A 1 94 ? 12.326 1.423 -17.671 1.00 96.69 94 VAL A N 1
ATOM 742 C CA . VAL A 1 94 ? 11.620 2.699 -17.504 1.00 96.69 94 VAL A CA 1
ATOM 743 C C . VAL A 1 94 ? 11.248 2.884 -16.037 1.00 96.69 94 VAL A C 1
ATOM 745 O O . VAL A 1 94 ? 10.648 2.001 -15.424 1.00 96.69 94 VAL A O 1
ATOM 748 N N . ARG A 1 95 ? 11.586 4.051 -15.482 1.00 96.19 95 ARG A N 1
ATOM 749 C CA . ARG A 1 95 ? 11.178 4.473 -14.141 1.00 96.19 95 ARG A CA 1
ATOM 750 C C . ARG A 1 95 ? 9.941 5.359 -14.221 1.00 96.19 95 ARG A C 1
ATOM 752 O O . ARG A 1 95 ? 9.906 6.280 -15.035 1.00 96.19 95 ARG A O 1
ATOM 759 N N . GLY A 1 96 ? 8.953 5.076 -13.381 1.00 94.69 96 GLY A N 1
ATOM 760 C CA . GLY A 1 96 ? 7.723 5.852 -13.253 1.00 94.69 96 GLY A CA 1
ATOM 761 C C . GLY A 1 96 ? 7.513 6.335 -11.829 1.00 94.69 96 GLY A C 1
ATOM 762 O O . GLY A 1 96 ? 8.031 5.726 -10.897 1.00 94.69 96 GLY A O 1
ATOM 763 N N . LEU A 1 97 ? 6.747 7.413 -11.701 1.00 95.56 97 LEU A N 1
ATOM 764 C CA . LEU A 1 97 ? 6.210 7.946 -10.454 1.00 95.56 97 LEU A CA 1
ATOM 765 C C . LEU A 1 97 ? 4.689 7.804 -10.515 1.00 95.56 97 LEU A C 1
ATOM 767 O O . LEU A 1 97 ? 4.088 8.197 -11.517 1.00 95.56 97 LEU A O 1
ATOM 771 N N . THR A 1 98 ? 4.086 7.295 -9.449 1.00 96.38 98 THR A N 1
ATOM 772 C CA . THR A 1 98 ? 2.634 7.250 -9.284 1.00 96.38 98 THR A CA 1
ATOM 773 C C . THR A 1 98 ? 2.245 7.976 -8.002 1.00 96.38 98 THR A C 1
ATOM 775 O O . THR A 1 98 ? 2.884 7.799 -6.966 1.00 96.38 98 THR A O 1
ATOM 778 N N . HIS A 1 99 ? 1.189 8.782 -8.096 1.00 96.69 99 HIS A N 1
ATOM 779 C CA . HIS A 1 99 ? 0.578 9.488 -6.973 1.00 96.69 99 HIS A CA 1
ATOM 780 C C . HIS A 1 99 ? -0.641 8.710 -6.490 1.00 96.69 99 HIS A C 1
ATOM 782 O O . HIS A 1 99 ? -1.494 8.357 -7.310 1.00 96.69 99 HIS A O 1
ATOM 788 N N . ASP A 1 100 ? -0.751 8.500 -5.182 1.00 97.56 100 ASP A N 1
ATOM 789 C CA . ASP A 1 100 ? -1.855 7.759 -4.578 1.00 97.56 100 ASP A CA 1
ATOM 790 C C . ASP A 1 100 ? -2.561 8.553 -3.490 1.00 97.56 100 ASP A C 1
ATOM 792 O O . ASP A 1 100 ? -1.943 9.265 -2.693 1.00 97.56 100 ASP A O 1
ATOM 796 N N . ALA A 1 101 ? -3.859 8.307 -3.392 1.00 98.19 101 ALA A N 1
ATOM 797 C CA . ALA A 1 101 ? -4.623 8.562 -2.191 1.00 98.19 101 ALA A CA 1
ATOM 798 C C . ALA A 1 101 ? -5.152 7.229 -1.669 1.00 98.19 101 ALA A C 1
ATOM 800 O O . ALA A 1 101 ? -5.787 6.478 -2.400 1.00 98.19 101 ALA A O 1
ATOM 801 N N . ILE A 1 102 ? -4.956 6.954 -0.384 1.00 98.75 102 ILE A N 1
ATOM 802 C CA . ILE A 1 102 ? -5.353 5.690 0.232 1.00 98.75 102 ILE A CA 1
ATOM 803 C C . ILE A 1 102 ? -6.318 5.959 1.369 1.00 98.75 102 ILE A C 1
ATOM 805 O O . ILE A 1 102 ? -6.083 6.824 2.215 1.00 98.75 102 ILE A O 1
ATOM 809 N N . ILE A 1 103 ? -7.387 5.170 1.427 1.00 98.69 103 ILE A N 1
ATOM 810 C CA . ILE A 1 103 ? -8.281 5.119 2.582 1.00 98.69 103 ILE A CA 1
ATOM 811 C C . ILE A 1 103 ? -8.164 3.752 3.240 1.00 98.69 103 ILE A C 1
ATOM 813 O O . ILE A 1 103 ? -8.483 2.733 2.623 1.00 98.69 103 ILE A O 1
ATOM 817 N N . VAL A 1 104 ? -7.787 3.753 4.515 1.00 98.88 104 VAL A N 1
ATOM 818 C CA . VAL A 1 104 ? -7.675 2.557 5.348 1.00 98.88 104 VAL A CA 1
ATOM 819 C C . VAL A 1 104 ? -8.800 2.542 6.377 1.00 98.88 104 VAL A C 1
ATOM 821 O O . VAL A 1 104 ? -8.994 3.517 7.104 1.00 98.88 104 VAL A O 1
ATOM 824 N N . ASP A 1 105 ? -9.535 1.435 6.446 1.00 98.81 105 ASP A N 1
ATOM 825 C CA . ASP A 1 105 ? -10.496 1.147 7.511 1.00 98.81 105 ASP A CA 1
ATOM 826 C C . ASP A 1 105 ? -9.833 0.258 8.569 1.00 98.81 105 ASP A C 1
ATOM 828 O O . ASP A 1 105 ? -9.306 -0.813 8.246 1.00 98.81 105 ASP A O 1
ATOM 832 N N . LEU A 1 106 ? -9.887 0.695 9.829 1.00 98.69 106 LEU A N 1
ATOM 833 C CA . LEU A 1 106 ? -9.323 -0.008 10.975 1.00 98.69 106 LEU A CA 1
ATOM 834 C C . LEU A 1 106 ? -10.418 -0.560 11.895 1.00 98.69 106 LEU A C 1
ATOM 836 O O . LEU A 1 106 ? -11.394 0.121 12.209 1.00 98.69 106 LEU A O 1
ATOM 840 N N . VAL A 1 107 ? -10.209 -1.779 12.389 1.00 98.38 107 VAL A N 1
ATOM 841 C CA . VAL A 1 107 ? -10.999 -2.413 13.454 1.00 98.38 107 VAL A CA 1
ATOM 842 C C . VAL A 1 107 ? -10.027 -2.854 14.537 1.00 98.38 107 VAL A C 1
ATOM 844 O O . VAL A 1 107 ? -9.116 -3.633 14.267 1.00 98.38 107 VAL A O 1
ATOM 847 N N . ASP A 1 108 ? -10.171 -2.308 15.745 1.00 96.31 108 ASP A N 1
ATOM 848 C CA . ASP A 1 108 ? -9.259 -2.556 16.872 1.00 96.31 108 ASP A CA 1
ATOM 849 C C . ASP A 1 108 ? -7.770 -2.350 16.508 1.00 96.31 108 ASP A C 1
ATOM 851 O O . ASP A 1 108 ? -6.885 -3.100 16.923 1.00 96.31 108 ASP A O 1
ATOM 855 N N . GLY A 1 109 ? -7.492 -1.330 15.685 1.00 97.00 109 GLY A N 1
ATOM 856 C CA . GLY A 1 109 ? -6.145 -0.999 15.209 1.00 97.00 109 GLY A CA 1
ATOM 857 C C . GLY A 1 109 ? -5.592 -1.932 14.124 1.00 97.00 109 GLY A C 1
ATOM 858 O O . GLY A 1 109 ? -4.414 -1.827 13.790 1.00 97.00 109 GLY A O 1
ATOM 859 N N . LYS A 1 110 ? -6.410 -2.841 13.577 1.00 98.62 110 LYS A N 1
ATOM 860 C CA . LYS A 1 110 ? -6.054 -3.731 12.464 1.00 98.62 110 LYS A CA 1
ATOM 861 C C . LYS A 1 110 ? -6.710 -3.300 11.163 1.00 98.62 110 LYS A C 1
ATOM 863 O O . LYS A 1 110 ? -7.861 -2.876 11.162 1.00 98.62 110 LYS A O 1
ATOM 868 N N . ILE A 1 111 ? -5.996 -3.465 10.056 1.00 98.88 111 ILE A N 1
ATOM 869 C CA . ILE A 1 111 ? -6.460 -3.163 8.706 1.00 98.88 111 ILE A CA 1
ATOM 870 C C . ILE A 1 111 ? -7.545 -4.166 8.319 1.00 98.88 111 ILE A C 1
ATOM 872 O O . ILE A 1 111 ? -7.274 -5.350 8.116 1.00 98.88 111 ILE A O 1
ATOM 876 N N . ALA A 1 112 ? -8.773 -3.667 8.211 1.00 98.81 112 ALA A N 1
ATOM 877 C CA . ALA A 1 112 ? -9.890 -4.384 7.612 1.00 98.81 112 ALA A CA 1
ATOM 878 C C . ALA A 1 112 ? -9.947 -4.133 6.099 1.00 98.81 112 ALA A C 1
ATOM 880 O O . ALA A 1 112 ? -10.215 -5.043 5.321 1.00 98.81 112 ALA A O 1
ATOM 881 N N . SER A 1 113 ? -9.665 -2.904 5.662 1.00 98.75 113 SER A N 1
ATOM 882 C CA . SER A 1 113 ? -9.603 -2.562 4.240 1.00 98.75 113 SER A CA 1
ATOM 883 C C . SER A 1 113 ? -8.535 -1.511 3.983 1.00 98.75 113 SER A C 1
ATOM 885 O O . SER A 1 113 ? -8.439 -0.540 4.729 1.00 98.75 113 SER A O 1
ATOM 887 N N . TRP A 1 114 ? -7.769 -1.697 2.915 1.00 98.81 114 TRP A N 1
ATOM 888 C CA . TRP A 1 114 ? -6.827 -0.739 2.345 1.00 98.81 114 TRP A CA 1
ATOM 889 C C . TRP A 1 114 ? -7.262 -0.461 0.908 1.00 98.81 114 TRP A C 1
ATOM 891 O O . TRP A 1 114 ? -7.320 -1.384 0.098 1.00 98.81 114 TRP A O 1
ATOM 901 N N . ARG A 1 115 ? -7.636 0.778 0.586 1.00 98.62 115 ARG A N 1
ATOM 902 C CA . ARG A 1 115 ? -8.147 1.130 -0.747 1.00 98.62 115 ARG A CA 1
ATOM 903 C C . ARG A 1 115 ? -7.310 2.225 -1.368 1.00 98.62 115 ARG A C 1
ATOM 905 O O . ARG A 1 115 ? -7.302 3.327 -0.829 1.00 98.62 115 ARG A O 1
ATOM 912 N N . GLU A 1 116 ? -6.692 1.912 -2.492 1.00 98.12 116 GLU A N 1
ATOM 913 C CA . GLU A 1 116 ? -5.800 2.782 -3.252 1.00 98.12 116 GLU A CA 1
ATOM 914 C C . GLU A 1 116 ? -6.557 3.447 -4.405 1.00 98.12 116 GLU A C 1
ATOM 916 O O . GLU A 1 116 ? -7.421 2.837 -5.050 1.00 98.12 116 GLU A O 1
ATOM 921 N N . TYR A 1 117 ? -6.246 4.716 -4.646 1.00 96.94 117 TYR A N 1
ATOM 922 C CA . TYR A 1 117 ? -6.889 5.571 -5.634 1.00 96.94 117 TYR A CA 1
ATOM 923 C C . TYR A 1 117 ? -5.812 6.350 -6.386 1.00 96.94 117 TYR A C 1
ATOM 925 O O . TYR A 1 117 ? -5.515 7.506 -6.084 1.00 96.94 117 TYR A O 1
ATOM 933 N N . PHE A 1 118 ? -5.281 5.712 -7.422 1.00 94.50 118 PHE A N 1
ATOM 934 C CA . PHE A 1 118 ? -4.265 6.277 -8.297 1.00 94.50 118 PHE A CA 1
ATOM 935 C C . PHE A 1 118 ? -4.630 6.110 -9.773 1.00 94.50 118 PHE A C 1
ATOM 937 O O . PHE A 1 118 ? -5.498 5.314 -10.145 1.00 94.50 118 PHE A O 1
ATOM 944 N N . ASP A 1 119 ? -3.960 6.881 -10.627 1.00 88.19 119 ASP A N 1
ATOM 945 C CA . ASP A 1 119 ? -4.135 6.819 -12.076 1.00 88.19 119 ASP A CA 1
ATOM 946 C C . ASP A 1 119 ? -3.110 5.873 -12.713 1.00 88.19 119 ASP A C 1
ATOM 948 O O . ASP A 1 119 ? -1.899 6.085 -12.629 1.00 88.19 119 ASP A O 1
ATOM 952 N N . LEU A 1 120 ? -3.600 4.846 -13.410 1.00 81.88 120 LEU A N 1
ATOM 953 C CA . LEU A 1 120 ? -2.752 3.954 -14.198 1.00 81.88 120 LEU A CA 1
ATOM 954 C C . LEU A 1 120 ? -2.230 4.625 -15.474 1.00 81.88 120 LEU A C 1
ATOM 956 O O . LEU A 1 120 ? -1.184 4.224 -15.962 1.00 81.88 120 LEU A O 1
ATOM 960 N N . GLY A 1 121 ? -2.897 5.648 -16.015 1.00 76.25 121 GLY A N 1
ATOM 961 C CA . GLY A 1 121 ? -2.529 6.273 -17.291 1.00 76.25 121 GLY A CA 1
ATOM 962 C C . GLY A 1 121 ? -1.133 6.908 -17.310 1.00 76.25 121 GLY A C 1
ATOM 963 O O . GLY A 1 121 ? -0.518 6.990 -18.374 1.00 76.25 121 GLY A O 1
ATOM 964 N N . GLY A 1 122 ? -0.623 7.327 -16.148 1.00 71.06 122 GLY A N 1
ATOM 965 C CA . GLY A 1 122 ? 0.746 7.825 -15.969 1.00 71.06 122 GLY A CA 1
ATOM 966 C C . GLY A 1 122 ? 1.721 6.805 -15.372 1.00 71.06 122 GLY A C 1
ATOM 967 O O . GLY A 1 122 ? 2.921 7.073 -15.318 1.00 71.06 122 GLY A O 1
ATOM 968 N N . SER A 1 123 ? 1.226 5.646 -14.934 1.00 81.00 123 SER A N 1
ATOM 969 C CA . SER A 1 123 ? 2.025 4.636 -14.246 1.00 81.00 123 SER A CA 1
ATOM 970 C C . SER A 1 123 ? 2.760 3.732 -15.235 1.00 81.00 123 SER A C 1
ATOM 972 O O . SER A 1 123 ? 2.235 3.343 -16.280 1.00 81.00 123 SER A O 1
ATOM 974 N N . VAL A 1 124 ? 3.972 3.304 -14.874 1.00 85.19 124 VAL A N 1
ATOM 975 C CA . VAL A 1 124 ? 4.686 2.235 -15.603 1.00 85.19 124 VAL A CA 1
ATOM 976 C C . VAL A 1 124 ? 4.016 0.866 -15.452 1.00 85.19 124 VAL A C 1
ATOM 978 O O . VAL A 1 124 ? 4.423 -0.095 -16.110 1.00 85.19 124 VAL A O 1
ATOM 981 N N . GLU A 1 125 ? 2.983 0.790 -14.618 1.00 82.38 125 GLU A N 1
ATOM 982 C CA . GLU A 1 125 ? 2.177 -0.395 -14.355 1.00 82.38 125 GLU A CA 1
ATOM 983 C C . GLU A 1 125 ? 0.919 -0.478 -15.224 1.00 82.38 125 GLU A C 1
ATOM 985 O O . GLU A 1 125 ? 0.199 -1.476 -15.168 1.00 82.38 125 GLU A O 1
ATOM 990 N N . ALA A 1 126 ? 0.654 0.537 -16.057 1.00 77.81 126 ALA A N 1
ATOM 991 C CA . ALA A 1 126 ? -0.479 0.524 -16.973 1.00 77.81 126 ALA A CA 1
ATOM 992 C C . ALA A 1 126 ? -0.438 -0.716 -17.890 1.00 77.81 126 ALA A C 1
ATOM 994 O O . ALA A 1 126 ? 0.616 -1.007 -18.475 1.00 77.81 126 ALA A O 1
ATOM 995 N N . PRO A 1 127 ? -1.568 -1.425 -18.083 1.00 64.62 127 PRO A N 1
ATOM 996 C CA . PRO A 1 127 ? -1.670 -2.438 -19.124 1.00 64.62 127 PRO A CA 1
ATOM 997 C C . PRO A 1 127 ? -1.342 -1.815 -20.486 1.00 64.62 127 PRO A C 1
ATOM 999 O O . PRO A 1 127 ? -1.836 -0.733 -20.808 1.00 64.62 127 PRO A O 1
ATOM 1002 N N . THR A 1 128 ? -0.494 -2.492 -21.260 1.00 56.91 128 THR A N 1
ATOM 1003 C CA . THR A 1 128 ? -0.175 -2.107 -22.646 1.00 56.91 128 THR A CA 1
ATOM 1004 C C . THR A 1 128 ? -1.253 -2.556 -23.619 1.00 56.91 128 THR A C 1
ATOM 1006 O O . THR A 1 128 ? -1.913 -3.586 -23.346 1.00 56.91 128 THR A O 1
#

Radius of gyration: 14.37 Å; Cα contacts (8 Å, |Δi|>4): 252; chains: 1; bounding box: 26×34×40 Å

Foldseek 3Di:
DDDDDVLVVCLVVQVQCCLQVLNCVSNLVQADQQAWEAEVVDIDGSVCVSVVSVVCVVFKHPKDKAWDDWDADPVRQKIKTWIKIWIAGPVPRDIFIKTWIWMFGDDPSHTRYIYIDTDLVRDPPNDD

Sequence (128 aa):
MSDVPQEILDLVDRQARAWERNDFALGAGDWLPDGELVAPGARVAAPDLAREVTEFHRSYTDLVVTVLNVFCTEDRSKVGIEWDWEVTRRSDGVRGLTHDAIIVDLVDGKIASWREYFDLGGSVEAPT

pLDDT: mean 94.97, std 8.41, range [47.25, 98.88]

Solvent-accessible surface area (backbone atoms only — not comparable to full-atom values): 6970 Å² total; per-residue (Å²): 131,83,80,69,56,66,73,58,55,52,50,53,48,27,46,48,50,11,55,56,66,63,36,40,78,67,30,54,83,44,47,35,86,84,7,34,42,35,43,87,96,46,76,42,47,47,84,48,45,55,56,50,45,49,55,50,54,74,50,34,42,81,49,46,72,46,80,75,45,73,46,59,47,96,84,54,44,35,36,42,37,29,36,36,41,33,37,26,34,64,91,80,64,52,69,27,62,38,63,37,39,32,46,33,37,34,57,98,80,21,35,46,32,40,38,49,54,54,64,48,90,70,27,76,79,40,86,129